Protein AF-A0A397GCN2-F1 (afdb_monomer_lite)

Foldseek 3Di:
DWQWWWKQAPVGIDIAGLVDLVSLVVQQVRCVQGQKMKTALQDPDPDQVCVVVRPNVVSNVVNLDDPPDDQDRRDADDDVPAADDDFDFPPCLLVVLVDPGQDDKHKYQAADDQPAKWKWWFARCNSHDGPVDIDIDIGGHSMIMIGRGGTGHTDDPD

Secondary structure (DSSP, 8-state):
---EEEEEETTEEEEEETTSHHHHHHHHHHHHHHSEEEEET-----SHHHHTT-HHHHHHHHHS-SS----PPP-EE-GGG-TT------TTHHHHTT-SS---B--EEE-S-TTSEEEEEEETTTTSS--S-EEEEEEETT-EEEEBS---------

Organism: NCBI:txid1245748

pLDDT: mean 74.68, std 15.54, range [36.72, 96.94]

Structure (mmCIF, N/CA/C/O backbone):
data_AF-A0A397GCN2-F1
#
_entry.id   AF-A0A397GCN2-F1
#
loop_
_atom_site.group_PDB
_atom_site.id
_atom_site.type_symbol
_atom_site.label_atom_id
_atom_site.label_alt_id
_atom_site.label_comp_id
_atom_site.label_asym_id
_atom_site.label_entity_id
_atom_site.label_seq_id
_atom_site.pdbx_PDB_ins_code
_atom_site.Cartn_x
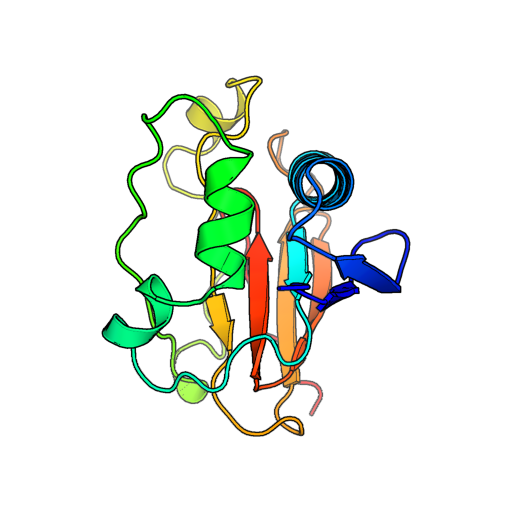_atom_site.Cartn_y
_atom_site.Cartn_z
_atom_site.occupancy
_atom_site.B_iso_or_equiv
_atom_site.auth_seq_id
_atom_site.auth_comp_id
_atom_site.auth_asym_id
_atom_site.auth_atom_id
_atom_site.pdbx_PDB_model_num
ATOM 1 N N . MET A 1 1 ? -2.285 21.847 -8.759 1.00 68.19 1 MET A N 1
ATOM 2 C CA . MET A 1 1 ? -1.969 20.702 -9.641 1.00 68.19 1 MET A CA 1
ATOM 3 C C . MET A 1 1 ? -2.748 19.516 -9.116 1.00 68.19 1 MET A C 1
ATOM 5 O O . MET A 1 1 ? -2.694 19.303 -7.910 1.00 68.19 1 MET A O 1
ATOM 9 N N . SER A 1 2 ? -3.482 18.813 -9.977 1.00 85.25 2 SER A N 1
ATOM 10 C CA . SER A 1 2 ? -4.136 17.561 -9.593 1.00 85.25 2 SER A CA 1
ATOM 11 C C . SER A 1 2 ? -3.085 16.470 -9.389 1.00 85.25 2 SER A C 1
ATOM 13 O O . SER A 1 2 ? -2.016 16.478 -10.012 1.00 85.25 2 SER A O 1
ATOM 15 N N . LEU A 1 3 ? -3.365 15.559 -8.465 1.00 92.25 3 LEU A N 1
ATOM 16 C CA . LEU A 1 3 ? -2.519 14.426 -8.123 1.00 92.25 3 LEU A CA 1
ATOM 17 C C . LEU A 1 3 ? -3.326 13.137 -8.276 1.00 92.25 3 LEU A C 1
ATOM 19 O O . LEU A 1 3 ? -3.547 12.393 -7.322 1.00 92.25 3 LEU A O 1
ATOM 23 N N . GLU A 1 4 ? -3.786 12.916 -9.503 1.00 95.69 4 GLU A N 1
ATOM 24 C CA . GLU A 1 4 ? -4.602 11.765 -9.864 1.00 95.69 4 GLU A CA 1
ATOM 25 C C . GLU A 1 4 ? -3.788 10.473 -9.852 1.00 95.69 4 GLU A C 1
ATOM 27 O O . GLU A 1 4 ? -2.667 10.411 -10.367 1.00 95.69 4 GLU A O 1
ATOM 32 N N . VAL A 1 5 ? -4.370 9.433 -9.268 1.00 95.44 5 VAL A N 1
ATOM 33 C CA . VAL A 1 5 ? -3.801 8.091 -9.218 1.00 95.44 5 VAL A CA 1
ATOM 34 C C . VAL A 1 5 ? -4.916 7.065 -9.119 1.00 95.44 5 VAL A C 1
ATOM 36 O O . VAL A 1 5 ? -5.952 7.295 -8.495 1.00 95.44 5 VAL A O 1
ATOM 39 N N . GLN A 1 6 ? -4.697 5.917 -9.743 1.00 96.94 6 GLN A N 1
ATOM 40 C CA . GLN A 1 6 ? -5.578 4.776 -9.585 1.00 96.94 6 GLN A CA 1
ATOM 41 C C . GLN A 1 6 ? -5.111 3.954 -8.389 1.00 96.94 6 GLN A C 1
ATOM 43 O O . GLN A 1 6 ? -3.936 3.597 -8.304 1.00 96.94 6 GLN A O 1
ATOM 48 N N . THR A 1 7 ? -6.020 3.656 -7.471 1.00 95.62 7 THR A N 1
ATOM 49 C CA . THR A 1 7 ? -5.748 2.820 -6.308 1.00 95.62 7 THR A CA 1
ATOM 50 C C . THR A 1 7 ? -6.537 1.522 -6.372 1.00 95.62 7 THR A C 1
ATOM 52 O O . THR A 1 7 ? -7.611 1.445 -6.975 1.00 95.62 7 THR A O 1
ATOM 55 N N . VAL A 1 8 ? -5.982 0.480 -5.764 1.00 95.19 8 VAL A N 1
ATOM 56 C CA . VAL A 1 8 ? -6.649 -0.798 -5.517 1.00 95.19 8 VAL A CA 1
ATOM 57 C C . VAL A 1 8 ? -6.652 -1.031 -4.012 1.00 95.19 8 VAL A C 1
ATOM 59 O O . VAL A 1 8 ? -5.625 -0.843 -3.358 1.00 95.19 8 VAL A O 1
ATOM 62 N N . LYS A 1 9 ? -7.815 -1.420 -3.497 1.00 92.81 9 LYS A N 1
ATOM 63 C CA . LYS A 1 9 ? -8.098 -1.758 -2.098 1.00 92.81 9 LYS A CA 1
ATOM 64 C C . LYS A 1 9 ? -9.114 -2.910 -2.050 1.00 92.81 9 LYS A C 1
ATOM 66 O O . LYS A 1 9 ? -9.505 -3.408 -3.111 1.00 92.81 9 LYS A O 1
ATOM 71 N N . SER A 1 10 ? -9.556 -3.355 -0.873 1.00 87.50 10 SER A N 1
ATOM 72 C CA . SER A 1 10 ? -10.447 -4.527 -0.745 1.00 87.50 10 SER A CA 1
ATOM 73 C C . SER A 1 10 ? -11.776 -4.356 -1.497 1.00 87.50 10 SER A C 1
ATOM 75 O O . SER A 1 10 ? -12.256 -5.281 -2.151 1.00 87.50 10 SER A O 1
ATOM 77 N N . SER A 1 11 ? -12.328 -3.140 -1.479 1.00 89.19 11 SER A N 1
ATOM 78 C CA . SER A 1 11 ? -13.566 -2.758 -2.178 1.00 89.19 11 SER A CA 1
ATOM 79 C C . SER A 1 11 ? -13.410 -2.617 -3.697 1.00 89.19 11 SER A C 1
ATOM 81 O O . SER A 1 11 ? -14.391 -2.383 -4.404 1.00 89.19 11 SER A O 1
ATOM 83 N N . GLY A 1 12 ? -12.192 -2.783 -4.218 1.00 92.56 12 GLY A N 1
ATOM 84 C CA . GLY A 1 12 ? -11.883 -2.748 -5.638 1.00 92.56 12 GLY A CA 1
ATOM 85 C C . GLY A 1 12 ? -11.019 -1.557 -6.032 1.00 92.56 12 GLY A C 1
ATOM 86 O O . GLY A 1 12 ? -10.185 -1.066 -5.270 1.00 92.56 12 GLY A O 1
ATOM 87 N N . ARG A 1 13 ? -11.177 -1.135 -7.286 1.00 95.56 13 ARG A N 1
ATOM 88 C CA . ARG A 1 13 ? -10.336 -0.125 -7.927 1.00 95.56 13 ARG A CA 1
ATOM 89 C C . ARG A 1 13 ? -11.052 1.218 -7.981 1.00 95.56 13 ARG A C 1
ATOM 91 O O . ARG A 1 13 ? -12.190 1.282 -8.437 1.00 95.56 13 ARG A O 1
ATOM 98 N N . VAL A 1 14 ? -10.363 2.286 -7.588 1.00 95.81 14 VAL A N 1
ATOM 99 C CA . VAL A 1 14 ? -10.903 3.651 -7.577 1.00 95.81 14 VAL A CA 1
ATOM 100 C C . VAL A 1 14 ? -9.864 4.649 -8.089 1.00 95.81 14 VAL A C 1
ATOM 102 O O . VAL A 1 14 ? -8.665 4.465 -7.905 1.00 95.81 14 VAL A O 1
ATOM 105 N N . SER A 1 15 ? -10.314 5.697 -8.776 1.00 96.38 15 SER A N 1
ATOM 106 C CA . SER A 1 15 ? -9.457 6.823 -9.159 1.00 96.38 15 SER A CA 1
ATOM 107 C C . SER A 1 15 ? -9.598 7.930 -8.124 1.00 96.38 15 SER A C 1
ATOM 109 O O . SER A 1 15 ? -10.713 8.351 -7.824 1.00 96.38 15 SER A O 1
ATOM 111 N N . LEU A 1 16 ? -8.475 8.404 -7.594 1.00 95.62 16 LEU A N 1
ATOM 112 C CA . LEU A 1 16 ? -8.420 9.409 -6.537 1.00 95.62 16 LEU A CA 1
ATOM 113 C C . LEU A 1 16 ? -7.536 10.578 -6.960 1.00 95.62 16 LEU A C 1
ATOM 115 O O . LEU A 1 16 ? -6.487 10.369 -7.562 1.00 95.62 16 LEU A O 1
ATOM 119 N N . ASP A 1 17 ? -7.913 11.797 -6.575 1.00 96.12 17 ASP A N 1
ATOM 120 C CA . ASP A 1 17 ? -7.018 12.957 -6.625 1.00 96.12 17 ASP A CA 1
ATOM 121 C C . ASP A 1 17 ? -6.478 13.238 -5.220 1.00 96.12 17 ASP A C 1
ATOM 123 O O . ASP A 1 17 ? -7.180 13.806 -4.378 1.00 96.12 17 ASP A O 1
ATOM 127 N N . LEU A 1 18 ? -5.225 12.853 -4.957 1.00 93.38 18 LEU A N 1
ATOM 128 C CA . LEU A 1 18 ? -4.586 13.030 -3.648 1.00 93.38 18 LEU A CA 1
ATOM 129 C C . LEU A 1 18 ? -4.240 14.491 -3.321 1.00 93.38 18 LEU A C 1
ATOM 131 O O . LEU A 1 18 ? -3.755 14.768 -2.222 1.00 93.38 18 LEU A O 1
ATOM 135 N N . SER A 1 19 ? -4.491 15.443 -4.226 1.00 92.50 19 SER A N 1
ATOM 136 C CA . SER A 1 19 ? -4.460 16.869 -3.886 1.00 92.50 19 SER A CA 1
ATOM 137 C C . SER A 1 19 ? -5.636 17.258 -2.978 1.00 92.50 19 SER A C 1
ATOM 139 O O . SER A 1 19 ? -5.528 18.214 -2.203 1.00 92.50 19 SER A O 1
ATOM 141 N N . LEU A 1 20 ? -6.706 16.453 -2.965 1.00 93.31 20 LEU A N 1
ATOM 142 C CA . LEU A 1 20 ? -7.881 16.627 -2.116 1.00 93.31 20 LEU A CA 1
ATOM 143 C C . LEU A 1 20 ? -7.731 15.883 -0.783 1.00 93.31 20 LEU A C 1
ATOM 145 O O . LEU A 1 20 ? -7.324 14.725 -0.738 1.00 93.31 20 LEU A O 1
ATOM 149 N N . GLU A 1 21 ? -8.115 16.534 0.317 1.00 89.88 21 GLU A N 1
ATOM 150 C CA . GLU A 1 21 ? -8.046 15.938 1.660 1.00 89.88 21 GLU A CA 1
ATOM 151 C C . GLU A 1 21 ? -8.927 14.697 1.801 1.00 89.88 21 GLU A C 1
ATOM 153 O O . GLU A 1 21 ? -8.508 13.727 2.425 1.00 89.88 21 GLU A O 1
ATOM 158 N N . ILE A 1 22 ? -10.110 14.704 1.182 1.00 91.56 22 ILE A N 1
ATOM 159 C CA . ILE A 1 22 ? -11.041 13.572 1.225 1.00 91.56 22 ILE A CA 1
ATOM 160 C C . ILE A 1 22 ? -10.438 12.309 0.601 1.00 91.56 22 ILE A C 1
ATOM 162 O O . ILE A 1 22 ? -10.500 11.245 1.203 1.00 91.56 22 ILE A O 1
ATOM 166 N N . SER A 1 23 ? -9.753 12.438 -0.537 1.00 94.50 23 SER A N 1
ATOM 167 C CA . SER A 1 23 ? -9.054 11.326 -1.187 1.00 94.50 23 SER A CA 1
ATOM 168 C C . SER A 1 23 ? -7.909 10.788 -0.333 1.00 94.50 23 SER A C 1
ATOM 170 O O . SER A 1 23 ? -7.640 9.593 -0.322 1.00 94.50 23 SER A O 1
ATOM 172 N N . ARG A 1 24 ? -7.204 11.671 0.385 1.00 90.31 24 ARG A N 1
ATOM 173 C CA . ARG A 1 24 ? -6.135 11.251 1.297 1.00 90.31 24 ARG A CA 1
ATOM 174 C C . ARG A 1 24 ? -6.688 10.534 2.527 1.00 90.31 24 ARG A C 1
ATOM 176 O O . ARG A 1 24 ? -6.070 9.577 2.972 1.00 90.31 24 ARG A O 1
ATOM 183 N N . LYS A 1 25 ? -7.836 10.967 3.058 1.00 88.56 25 LYS A N 1
ATOM 184 C CA . LYS A 1 25 ? -8.532 10.266 4.148 1.00 88.56 25 LYS A CA 1
ATOM 185 C C . LYS A 1 25 ? -9.028 8.892 3.709 1.00 88.56 25 LYS A C 1
ATOM 187 O O . LYS A 1 25 ? -8.768 7.939 4.422 1.00 88.56 25 LYS A O 1
ATO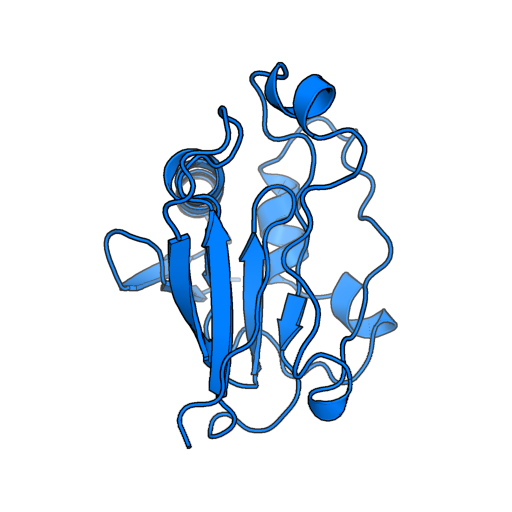M 192 N N . ASP A 1 26 ? -9.588 8.771 2.505 1.00 91.88 26 ASP A N 1
ATOM 193 C CA . ASP A 1 26 ? -10.001 7.480 1.930 1.00 91.88 26 ASP A CA 1
ATOM 194 C C . ASP A 1 26 ? -8.840 6.469 1.856 1.00 91.88 26 ASP A C 1
ATOM 196 O O . ASP A 1 26 ? -9.015 5.282 2.123 1.00 91.88 26 ASP A O 1
ATOM 200 N N . VAL A 1 27 ? -7.624 6.941 1.554 1.00 91.06 27 VAL A N 1
ATOM 201 C CA . VAL A 1 27 ? -6.410 6.112 1.605 1.00 91.06 27 VAL A CA 1
ATOM 202 C C . VAL A 1 27 ? -6.080 5.666 3.032 1.00 91.06 27 VAL A C 1
ATOM 204 O O . VAL A 1 27 ? -5.731 4.506 3.234 1.00 91.06 27 VAL A O 1
ATOM 207 N N . LEU A 1 28 ? -6.137 6.573 4.010 1.00 86.19 28 LEU A N 1
ATOM 208 C CA . LEU A 1 28 ? -5.835 6.249 5.409 1.00 86.19 28 LEU A CA 1
ATOM 209 C C . LEU A 1 28 ? -6.880 5.293 6.001 1.00 86.19 28 LEU A C 1
ATOM 211 O O . LEU A 1 28 ? -6.511 4.341 6.676 1.00 86.19 28 LEU A O 1
ATOM 215 N N . GLU A 1 29 ? -8.155 5.490 5.675 1.00 87.12 29 GLU A N 1
ATOM 216 C CA . GLU A 1 29 ? -9.249 4.597 6.063 1.00 87.12 29 GLU A CA 1
ATOM 217 C C . GLU A 1 29 ? -9.068 3.202 5.456 1.00 87.12 29 GLU A C 1
ATOM 219 O O . GLU A 1 29 ? -9.186 2.213 6.172 1.00 87.12 29 GLU A O 1
ATOM 224 N N . ALA A 1 30 ? -8.696 3.103 4.172 1.00 90.06 30 ALA A N 1
ATOM 225 C CA . ALA A 1 30 ? -8.383 1.816 3.545 1.00 90.06 30 ALA A CA 1
ATOM 226 C C . ALA A 1 30 ? -7.180 1.123 4.207 1.00 90.06 30 ALA A C 1
ATOM 228 O O . ALA A 1 30 ? -7.173 -0.091 4.383 1.00 90.06 30 ALA A O 1
ATOM 229 N N . LEU A 1 31 ? -6.163 1.883 4.616 1.00 84.88 31 LEU A N 1
ATOM 230 C CA . LEU A 1 31 ? -5.031 1.344 5.367 1.00 84.88 31 LEU A CA 1
ATOM 231 C C . LEU A 1 31 ? -5.471 0.788 6.731 1.00 84.88 31 LEU A C 1
ATOM 233 O O . LEU A 1 31 ? -5.021 -0.288 7.124 1.00 84.88 31 LEU A O 1
ATOM 237 N N . GLU A 1 32 ? -6.361 1.482 7.436 1.00 81.44 32 GLU A N 1
ATOM 238 C CA . GLU A 1 32 ? -6.906 1.024 8.718 1.00 81.44 32 GLU A CA 1
ATOM 239 C C . GLU A 1 32 ? -7.848 -0.182 8.575 1.00 81.44 32 GLU A C 1
ATOM 241 O O . GLU A 1 32 ? -7.801 -1.082 9.414 1.00 81.44 32 GLU A O 1
ATOM 246 N N . SER A 1 33 ? -8.675 -0.228 7.524 1.00 84.31 33 SER A N 1
ATOM 247 C CA . SER A 1 33 ? -9.681 -1.280 7.327 1.00 84.31 33 SER A CA 1
ATOM 248 C C . SER A 1 33 ? -9.142 -2.522 6.626 1.00 84.31 33 SER A C 1
ATOM 250 O O . SER A 1 33 ? -9.437 -3.640 7.041 1.00 84.31 33 SER A O 1
ATOM 252 N N . ASP A 1 34 ? -8.379 -2.332 5.551 1.00 86.38 34 ASP A N 1
ATOM 253 C CA . ASP A 1 34 ? -7.943 -3.405 4.652 1.00 86.38 34 ASP A CA 1
ATOM 254 C C . ASP A 1 34 ? -6.522 -3.862 4.975 1.00 86.38 34 ASP A C 1
ATOM 256 O O . ASP A 1 34 ? -6.105 -4.950 4.579 1.00 86.38 34 ASP A O 1
ATOM 260 N N . GLY A 1 35 ? -5.763 -3.013 5.667 1.00 83.06 35 GLY A N 1
ATOM 261 C CA . GLY A 1 35 ? -4.356 -3.235 5.960 1.00 83.06 35 GLY A CA 1
ATOM 262 C C . GLY A 1 35 ? -3.410 -2.861 4.827 1.00 83.06 35 GLY A C 1
ATOM 263 O O . GLY A 1 35 ? -2.195 -2.956 4.993 1.00 83.06 35 GLY A O 1
ATOM 264 N N . TRP A 1 36 ? -3.920 -2.447 3.667 1.00 87.44 36 TRP A N 1
ATOM 265 C CA . TRP A 1 36 ? -3.094 -2.132 2.509 1.00 87.44 36 TRP A CA 1
ATOM 266 C C . TRP A 1 36 ? -3.807 -1.260 1.478 1.00 87.44 36 TRP A C 1
ATOM 268 O O . TRP A 1 36 ? -5.029 -1.166 1.427 1.00 87.44 36 TRP A O 1
ATOM 278 N N . VAL A 1 37 ? -3.009 -0.670 0.593 1.00 92.31 37 VAL A N 1
ATOM 279 C CA . VAL A 1 37 ? -3.462 -0.059 -0.656 1.00 92.31 37 VAL A CA 1
ATOM 280 C C . VAL A 1 37 ? -2.366 -0.197 -1.720 1.00 92.31 37 VAL A C 1
ATOM 282 O O . VAL A 1 37 ? -1.170 -0.104 -1.425 1.00 92.31 37 VAL A O 1
ATOM 285 N 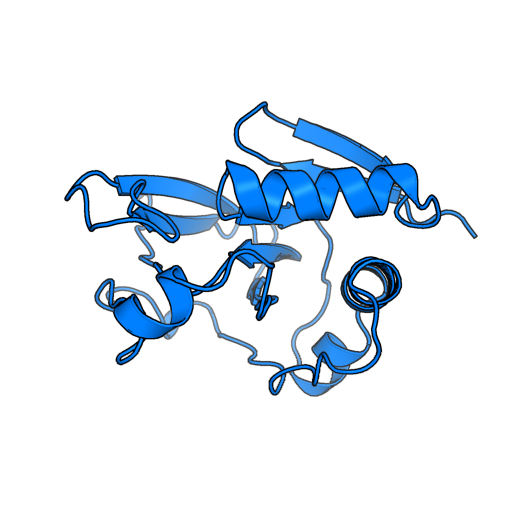N . VAL A 1 38 ? -2.756 -0.421 -2.974 1.00 93.25 38 VAL A N 1
ATOM 286 C CA . VAL A 1 38 ? -1.845 -0.372 -4.131 1.00 93.25 38 VAL A CA 1
ATOM 287 C C . VAL A 1 38 ? -2.132 0.897 -4.917 1.00 93.25 38 VAL A C 1
ATOM 289 O O . VAL A 1 38 ? -3.258 1.109 -5.349 1.00 93.25 38 VAL A O 1
ATOM 292 N N . PHE A 1 39 ? -1.112 1.711 -5.163 1.00 94.38 39 PHE A N 1
ATOM 293 C CA . PHE A 1 39 ? -1.165 2.824 -6.103 1.00 94.38 39 PHE A CA 1
ATOM 294 C C . PHE A 1 39 ? -0.593 2.370 -7.441 1.00 94.38 39 PHE A C 1
ATOM 296 O O . PHE A 1 39 ? 0.597 2.064 -7.546 1.00 94.38 39 PHE A O 1
ATOM 303 N N . GLN A 1 40 ? -1.433 2.327 -8.468 1.00 94.56 40 GLN A N 1
ATOM 304 C CA . GLN A 1 40 ? -1.041 1.801 -9.767 1.00 94.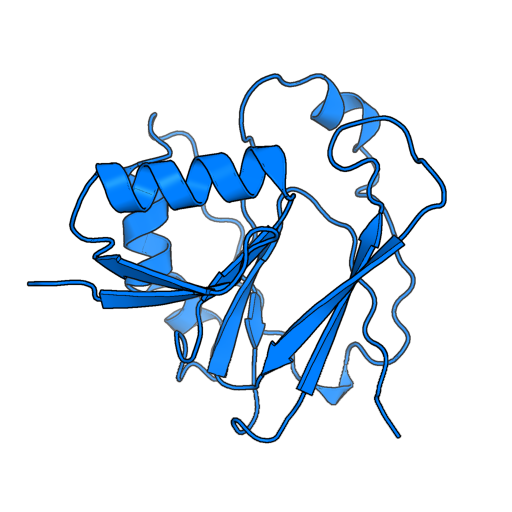56 40 GLN A CA 1
ATOM 305 C C . GLN A 1 40 ? -0.189 2.806 -10.541 1.00 94.56 40 GLN A C 1
ATOM 307 O O . GLN A 1 40 ? -0.512 3.997 -10.576 1.00 94.56 40 GLN A O 1
ATOM 312 N N . ARG A 1 41 ? 0.889 2.324 -11.175 1.00 91.56 41 ARG A N 1
ATOM 313 C CA . ARG A 1 41 ? 1.840 3.138 -11.964 1.00 91.56 41 ARG A CA 1
ATOM 314 C C . ARG A 1 41 ? 2.347 4.369 -11.203 1.00 91.56 41 ARG A C 1
ATOM 316 O O . ARG A 1 41 ? 2.607 5.431 -11.771 1.00 91.56 41 ARG A O 1
ATOM 323 N N . ALA A 1 42 ? 2.438 4.242 -9.885 1.00 89.12 42 ALA A N 1
ATOM 324 C CA . ALA A 1 42 ? 2.763 5.328 -8.978 1.00 89.12 42 ALA A CA 1
ATOM 325 C C . ALA A 1 42 ? 4.270 5.528 -8.788 1.00 89.12 42 ALA A C 1
ATOM 327 O O . ALA A 1 42 ? 4.688 6.409 -8.031 1.00 89.12 42 ALA A O 1
ATOM 328 N N . THR A 1 43 ? 5.096 4.726 -9.459 1.00 82.56 43 THR A N 1
ATOM 329 C CA . THR A 1 43 ? 6.542 4.852 -9.405 1.00 82.56 43 THR A CA 1
ATOM 330 C C . THR A 1 43 ? 7.219 4.504 -10.731 1.00 82.56 43 THR A C 1
ATOM 332 O O . THR A 1 43 ? 6.964 3.476 -11.336 1.00 82.56 43 THR A O 1
ATOM 335 N N . ASP A 1 44 ? 8.143 5.358 -11.164 1.00 72.25 44 ASP A N 1
ATOM 336 C CA . ASP A 1 44 ? 9.157 5.074 -12.190 1.00 72.25 44 ASP A CA 1
ATOM 337 C C . ASP A 1 44 ? 10.535 4.812 -11.546 1.00 72.25 44 ASP A C 1
ATOM 339 O O . ASP A 1 44 ? 11.584 4.871 -12.193 1.00 72.25 44 ASP A O 1
ATOM 343 N N . ILE A 1 45 ? 10.549 4.624 -10.223 1.00 64.88 45 ILE A N 1
ATOM 344 C CA . ILE A 1 45 ? 11.712 4.876 -9.388 1.00 64.88 45 ILE A CA 1
ATOM 345 C C . ILE A 1 45 ? 12.509 3.589 -9.204 1.00 64.88 45 ILE A C 1
ATOM 347 O O . ILE A 1 45 ? 12.103 2.670 -8.502 1.00 64.88 45 ILE A O 1
ATOM 351 N N . ASN A 1 46 ? 13.715 3.582 -9.762 1.00 65.38 46 ASN A N 1
ATOM 352 C CA . ASN A 1 46 ? 14.719 2.530 -9.600 1.00 65.38 46 ASN A CA 1
ATOM 353 C C . ASN A 1 46 ? 15.755 2.836 -8.495 1.00 65.38 46 ASN A C 1
ATOM 355 O O . ASN A 1 46 ? 16.817 2.220 -8.458 1.00 65.38 46 ASN A O 1
ATOM 359 N N . SER A 1 47 ? 15.489 3.815 -7.618 1.00 66.56 47 SER A N 1
ATOM 360 C CA . SER A 1 47 ? 16.431 4.274 -6.586 1.00 66.56 47 SER A CA 1
ATOM 361 C C . SER A 1 47 ? 15.745 4.615 -5.261 1.00 66.56 47 SER A C 1
ATOM 363 O O . SER A 1 47 ? 14.772 5.370 -5.222 1.00 66.56 47 SER A O 1
ATOM 365 N N . SER A 1 48 ? 16.313 4.134 -4.150 1.00 63.56 48 SER A N 1
ATOM 366 C CA . SER A 1 48 ? 15.853 4.449 -2.790 1.00 63.56 48 SER A CA 1
ATOM 367 C C . SER A 1 48 ? 15.823 5.955 -2.498 1.00 63.56 48 SER A C 1
ATOM 369 O O . SER A 1 48 ? 14.923 6.419 -1.806 1.00 63.56 48 SER A O 1
ATOM 371 N N . GLU A 1 49 ? 16.765 6.750 -3.015 1.00 67.38 49 GLU A N 1
ATOM 372 C CA . GLU A 1 49 ? 16.785 8.202 -2.759 1.00 67.38 49 GLU A CA 1
ATOM 373 C C . GLU A 1 49 ? 15.595 8.916 -3.395 1.00 67.38 49 GLU A C 1
ATOM 375 O O . GLU A 1 49 ? 14.951 9.750 -2.759 1.00 67.38 49 GLU A O 1
ATOM 380 N N . ARG A 1 50 ? 15.246 8.534 -4.626 1.00 71.38 50 ARG A N 1
ATOM 381 C CA . ARG A 1 50 ? 14.100 9.100 -5.344 1.00 71.38 50 ARG A CA 1
ATOM 382 C C . ARG A 1 50 ? 12.767 8.674 -4.726 1.00 71.38 50 ARG A C 1
ATOM 384 O O . ARG A 1 50 ? 11.815 9.443 -4.794 1.00 71.38 50 ARG A O 1
ATOM 391 N N . ALA A 1 51 ? 12.700 7.512 -4.070 1.00 71.75 51 ALA A N 1
ATOM 392 C CA . ALA A 1 51 ? 11.475 7.009 -3.440 1.00 71.75 51 ALA A CA 1
ATOM 393 C C . ALA A 1 51 ? 10.944 7.946 -2.335 1.00 71.75 51 ALA A C 1
ATOM 395 O O . ALA A 1 51 ? 9.736 8.092 -2.173 1.00 71.75 51 ALA A O 1
ATOM 396 N N . ARG A 1 52 ? 11.833 8.659 -1.624 1.00 69.88 52 ARG A N 1
ATOM 397 C CA . ARG A 1 52 ? 11.446 9.714 -0.661 1.00 69.88 52 ARG A CA 1
ATOM 398 C C . ARG A 1 52 ? 10.758 10.912 -1.309 1.00 69.88 52 ARG A C 1
ATOM 400 O O . ARG A 1 52 ? 9.986 11.593 -0.648 1.00 69.88 52 ARG A O 1
ATOM 407 N N . LEU A 1 53 ? 11.065 11.181 -2.573 1.00 77.00 53 LEU A N 1
ATOM 408 C CA . LEU A 1 53 ? 10.538 12.315 -3.330 1.00 77.00 53 LEU A CA 1
ATOM 409 C C . LEU A 1 53 ? 9.262 11.952 -4.102 1.00 77.00 53 LEU A C 1
ATOM 411 O O . LEU A 1 53 ? 8.777 12.754 -4.898 1.00 77.00 53 LEU A O 1
ATOM 415 N N . ASN A 1 54 ? 8.712 10.751 -3.894 1.00 84.62 54 ASN A N 1
ATOM 416 C CA . ASN A 1 54 ? 7.475 10.351 -4.542 1.00 84.62 54 ASN A CA 1
ATOM 417 C C . ASN A 1 54 ? 6.326 11.263 -4.084 1.00 84.62 54 ASN A C 1
ATOM 419 O O . ASN A 1 54 ? 5.961 11.307 -2.907 1.00 84.62 54 ASN A O 1
ATOM 423 N N . LYS A 1 55 ? 5.736 11.979 -5.044 1.00 87.00 55 LYS A N 1
ATOM 424 C CA . LYS A 1 55 ? 4.638 12.927 -4.828 1.00 87.00 55 LYS A CA 1
ATOM 425 C C . LYS A 1 55 ? 3.430 12.306 -4.114 1.00 87.00 55 LYS A C 1
ATOM 427 O O . LYS A 1 55 ? 2.795 12.990 -3.317 1.00 87.00 55 LYS A O 1
ATOM 432 N N . TYR A 1 56 ? 3.132 11.025 -4.349 1.00 89.06 56 TYR A N 1
ATOM 433 C CA . TYR A 1 56 ? 2.016 10.336 -3.694 1.00 89.06 56 TYR A CA 1
ATOM 434 C C . TYR A 1 56 ? 2.325 10.039 -2.224 1.00 89.06 56 TYR A C 1
ATOM 436 O O . TYR A 1 56 ? 1.469 10.246 -1.371 1.00 89.06 56 TYR A O 1
ATOM 444 N N . VAL A 1 57 ? 3.568 9.656 -1.908 1.00 82.62 57 VAL A N 1
ATOM 445 C CA . VAL A 1 57 ? 4.028 9.489 -0.518 1.00 82.62 57 VAL A CA 1
ATOM 446 C C . VAL A 1 57 ? 3.930 10.815 0.232 1.00 82.62 57 VAL A C 1
ATOM 448 O O . VAL A 1 57 ? 3.352 10.868 1.315 1.00 82.62 57 VAL A O 1
ATOM 451 N N . ALA A 1 58 ? 4.437 11.897 -0.367 1.00 82.25 58 ALA A N 1
ATOM 452 C CA . ALA A 1 58 ? 4.357 13.229 0.223 1.00 82.25 58 ALA A CA 1
ATOM 453 C C . ALA A 1 58 ? 2.903 13.657 0.482 1.00 82.25 58 ALA A C 1
ATOM 455 O O . ALA A 1 58 ? 2.615 14.216 1.536 1.00 82.25 58 ALA A O 1
ATOM 456 N N . ALA A 1 59 ? 1.984 13.365 -0.443 1.00 86.44 59 ALA A N 1
ATOM 457 C CA . ALA A 1 59 ? 0.573 13.688 -0.276 1.00 86.44 59 ALA A CA 1
ATOM 458 C C . ALA A 1 59 ? -0.067 12.920 0.888 1.00 86.44 59 ALA A C 1
ATOM 460 O O . ALA A 1 59 ? -0.684 13.545 1.742 1.00 86.44 59 ALA A O 1
ATOM 461 N N . ILE A 1 60 ? 0.114 11.600 0.984 1.00 83.12 60 ILE A N 1
ATOM 462 C CA . ILE A 1 60 ? -0.465 10.796 2.079 1.00 83.12 60 ILE A CA 1
ATOM 463 C C . ILE A 1 60 ? 0.050 11.286 3.441 1.00 83.12 60 ILE A C 1
ATOM 465 O O . ILE A 1 60 ? -0.737 11.479 4.370 1.00 83.12 60 ILE A O 1
ATOM 469 N N . LEU A 1 61 ? 1.350 11.590 3.537 1.00 76.38 61 LEU A N 1
ATOM 470 C CA . LEU A 1 61 ? 1.967 12.119 4.758 1.00 76.38 61 LEU A CA 1
ATOM 471 C C . LEU A 1 61 ? 1.395 13.480 5.194 1.00 76.38 61 LEU A C 1
ATOM 473 O O . LEU A 1 61 ? 1.376 13.764 6.388 1.00 76.38 61 LEU A O 1
ATOM 477 N N . GLN A 1 62 ? 0.895 14.314 4.273 1.00 75.00 62 GLN A N 1
ATOM 478 C CA . GLN A 1 62 ? 0.252 15.586 4.641 1.00 75.00 62 GLN A CA 1
ATOM 479 C C . GLN A 1 62 ? -1.037 15.388 5.447 1.00 75.00 62 GLN A C 1
ATOM 481 O O . GLN A 1 62 ? -1.359 16.231 6.284 1.00 75.00 62 GLN A O 1
ATOM 486 N N . SER A 1 63 ? -1.777 14.305 5.191 1.00 72.81 63 SER A N 1
ATOM 487 C CA . SER A 1 63 ? -3.029 14.000 5.896 1.00 72.81 63 SER A CA 1
ATOM 488 C C . SER A 1 63 ? -2.834 13.150 7.146 1.00 72.81 63 SER A C 1
ATOM 490 O O . SER A 1 63 ? -3.687 13.194 8.023 1.00 72.81 63 SER A O 1
ATOM 492 N N . ALA A 1 64 ? -1.706 12.454 7.281 1.00 67.19 64 ALA A N 1
ATOM 493 C CA . ALA A 1 64 ? -1.357 11.671 8.468 1.00 67.19 64 ALA A CA 1
ATOM 494 C C . ALA A 1 64 ? -0.878 12.535 9.675 1.00 67.19 64 ALA A C 1
ATOM 496 O O . ALA A 1 64 ? -0.039 12.088 10.448 1.00 67.19 64 ALA A O 1
ATOM 497 N N . ARG A 1 65 ? -1.344 13.792 9.825 1.00 54.62 65 ARG A N 1
ATOM 498 C CA . ARG A 1 65 ? -0.869 14.797 10.821 1.00 54.62 65 ARG A CA 1
ATOM 499 C C . ARG A 1 65 ? -0.752 14.217 12.242 1.00 54.62 65 ARG A C 1
ATOM 501 O O . ARG A 1 65 ? -1.683 13.593 12.718 1.00 54.62 65 ARG A O 1
ATOM 508 N N . ASP A 1 66 ? 0.355 14.404 12.967 1.00 51.94 66 ASP A N 1
ATOM 509 C CA . ASP A 1 66 ? 0.732 15.668 13.630 1.00 51.94 66 ASP A CA 1
ATOM 510 C C . ASP A 1 66 ? 2.270 15.863 13.699 1.00 51.94 66 ASP A C 1
ATOM 512 O O . ASP A 1 66 ? 2.873 15.965 14.765 1.00 51.94 66 ASP A O 1
ATOM 516 N N . GLY A 1 67 ? 2.962 15.819 12.552 1.00 45.03 67 GLY A N 1
ATOM 517 C CA . GLY A 1 67 ? 4.405 16.124 12.467 1.00 45.03 67 GLY A CA 1
ATOM 518 C C . GLY A 1 67 ? 5.358 15.111 13.126 1.00 45.03 67 GLY A C 1
ATOM 519 O O . GLY A 1 67 ? 6.564 15.337 13.132 1.00 45.03 67 GLY A O 1
ATOM 520 N N . LYS A 1 68 ? 4.841 13.996 13.655 1.00 49.34 68 LYS A N 1
ATOM 521 C CA . LYS A 1 68 ? 5.622 12.940 14.332 1.00 49.34 68 LYS A CA 1
ATOM 522 C C . LYS A 1 68 ? 5.930 11.727 13.454 1.00 49.34 68 LYS A C 1
ATOM 524 O O . LYS A 1 68 ? 6.634 10.821 13.890 1.00 49.34 68 LYS A O 1
ATOM 529 N N . PHE A 1 69 ? 5.418 11.699 12.224 1.00 51.06 69 PHE A N 1
ATOM 530 C CA . PHE A 1 69 ? 5.778 10.669 11.260 1.00 51.06 69 PHE A CA 1
ATOM 531 C C . PHE A 1 69 ? 7.178 10.941 10.723 1.00 51.06 69 PHE A C 1
ATOM 533 O O . PHE A 1 69 ? 7.372 11.754 9.820 1.00 51.06 69 PHE A O 1
ATOM 540 N N . GLU A 1 70 ? 8.161 10.232 11.265 1.00 47.81 70 GLU A N 1
ATOM 541 C CA . GLU A 1 70 ? 9.458 10.138 10.618 1.00 47.81 70 GLU A CA 1
ATOM 542 C C . GLU A 1 70 ? 9.356 9.137 9.461 1.00 47.81 70 GLU A C 1
ATOM 544 O O . GLU A 1 70 ? 9.055 7.959 9.689 1.00 47.81 70 GLU A O 1
ATOM 549 N N . PRO A 1 71 ? 9.594 9.555 8.204 1.00 50.94 71 PRO A N 1
ATOM 550 C CA . PRO A 1 71 ? 9.634 8.622 7.093 1.00 50.94 71 PRO A CA 1
ATOM 551 C C . PRO A 1 71 ? 10.753 7.613 7.351 1.00 50.94 71 PRO A C 1
ATOM 553 O O . PRO A 1 71 ? 11.945 7.946 7.305 1.00 50.94 71 PRO A O 1
ATOM 556 N N . SER A 1 72 ? 10.373 6.360 7.617 1.00 51.72 72 SER A N 1
ATOM 557 C CA . SER A 1 72 ? 11.354 5.287 7.715 1.00 51.72 72 SER A CA 1
ATOM 558 C C . SER A 1 72 ? 12.129 5.212 6.397 1.00 51.72 72 SER A C 1
ATOM 560 O O . SER A 1 72 ? 11.610 5.504 5.316 1.00 51.72 72 SER A O 1
ATOM 562 N N . ARG A 1 73 ? 13.433 4.937 6.506 1.00 52.81 73 ARG A N 1
ATOM 563 C CA . ARG A 1 73 ? 14.376 4.996 5.384 1.00 52.81 73 ARG A CA 1
ATOM 564 C C . ARG A 1 73 ? 13.780 4.280 4.160 1.00 52.81 73 ARG A C 1
ATOM 566 O O . ARG A 1 73 ? 13.412 3.115 4.299 1.00 52.81 73 ARG A O 1
ATOM 573 N N . PRO A 1 74 ? 13.697 4.940 2.991 1.00 52.00 74 PRO A N 1
ATOM 574 C CA . PRO A 1 74 ? 13.158 4.345 1.783 1.00 52.00 74 PRO A CA 1
ATOM 575 C C . PRO A 1 74 ? 13.952 3.081 1.495 1.00 52.00 74 PRO A C 1
ATOM 577 O O . PRO A 1 74 ? 15.185 3.104 1.437 1.00 52.00 74 PRO A O 1
ATOM 580 N N . ARG A 1 75 ? 13.244 1.967 1.355 1.00 54.25 75 ARG A N 1
ATOM 581 C CA . ARG A 1 75 ? 13.850 0.703 0.965 1.00 54.25 75 ARG A CA 1
ATOM 582 C C . ARG A 1 75 ? 13.420 0.405 -0.458 1.00 54.25 75 ARG A C 1
ATOM 584 O O . ARG A 1 75 ? 12.242 0.181 -0.718 1.00 54.25 75 ARG A O 1
ATOM 591 N N . HIS A 1 76 ? 14.379 0.433 -1.372 1.00 57.09 76 HIS A N 1
ATOM 592 C CA . HIS A 1 76 ? 14.220 -0.189 -2.675 1.00 57.09 76 HIS A CA 1
ATOM 593 C C . HIS A 1 76 ? 14.447 -1.693 -2.524 1.00 57.09 76 HIS A C 1
ATOM 595 O O . HIS A 1 76 ? 15.459 -2.115 -1.958 1.00 57.09 76 HIS A O 1
ATOM 601 N N . TRP A 1 77 ? 13.519 -2.487 -3.042 1.00 58.19 77 TRP A N 1
ATOM 602 C CA . TRP A 1 77 ? 13.592 -3.940 -2.988 1.00 58.19 77 TRP A CA 1
ATOM 603 C C . TRP A 1 77 ? 13.645 -4.495 -4.414 1.00 58.19 77 TRP A C 1
ATOM 605 O O . TRP A 1 77 ? 12.637 -4.446 -5.119 1.00 58.19 77 TRP A O 1
ATOM 615 N N . PRO A 1 78 ? 14.806 -4.987 -4.879 1.00 55.47 78 PRO A N 1
ATOM 616 C CA . PRO A 1 78 ? 14.912 -5.546 -6.219 1.00 55.47 78 PRO A CA 1
ATOM 617 C C . PRO A 1 78 ? 14.195 -6.904 -6.299 1.00 55.47 78 PRO A C 1
ATOM 619 O O . PRO A 1 78 ? 14.317 -7.734 -5.399 1.00 55.47 78 PRO A O 1
ATOM 622 N N . TYR A 1 79 ? 13.481 -7.128 -7.408 1.00 53.91 79 TYR A N 1
ATOM 623 C CA . TYR A 1 79 ? 12.643 -8.308 -7.674 1.00 53.91 79 TYR A CA 1
ATOM 624 C C . TYR A 1 79 ? 13.246 -9.667 -7.260 1.00 53.91 79 TYR A C 1
ATOM 626 O O . TYR A 1 79 ? 12.567 -10.410 -6.553 1.00 53.91 79 TYR A O 1
ATOM 634 N N . PRO A 1 80 ? 14.504 -10.025 -7.587 1.00 55.72 80 PRO A N 1
ATOM 635 C CA . PRO A 1 80 ? 14.981 -11.365 -7.249 1.00 55.72 80 PRO A CA 1
ATOM 636 C C . PRO A 1 80 ? 15.276 -11.572 -5.752 1.00 55.72 80 PRO A C 1
ATOM 638 O O . PRO A 1 80 ? 15.466 -12.709 -5.334 1.00 55.72 80 PRO A O 1
ATOM 641 N N . SER A 1 81 ? 15.320 -10.525 -4.919 1.00 55.09 81 SER A N 1
ATOM 642 C CA . SER A 1 81 ? 15.768 -10.640 -3.520 1.00 55.09 81 SER A CA 1
ATOM 643 C C . SER A 1 81 ? 14.697 -11.100 -2.524 1.00 55.09 81 SER A C 1
ATOM 645 O O . SER A 1 81 ? 15.026 -11.310 -1.360 1.00 55.09 81 SER A O 1
ATOM 647 N N . LEU A 1 82 ? 13.433 -11.235 -2.941 1.00 54.56 82 LEU A N 1
ATOM 648 C CA . LEU A 1 82 ? 12.305 -11.514 -2.035 1.00 54.56 82 LEU A CA 1
ATOM 649 C C . LEU A 1 82 ? 11.486 -12.760 -2.398 1.00 54.56 82 LEU A C 1
ATOM 651 O O . LEU A 1 82 ? 10.528 -13.100 -1.701 1.00 54.56 82 LEU A O 1
ATOM 655 N N . ILE A 1 83 ? 11.887 -13.482 -3.444 1.00 53.50 83 ILE A N 1
ATOM 656 C CA . ILE A 1 83 ? 11.318 -14.787 -3.774 1.00 53.50 83 ILE A CA 1
ATOM 657 C C . ILE A 1 83 ? 11.688 -15.736 -2.617 1.00 53.50 83 ILE A C 1
ATOM 659 O O . ILE A 1 83 ? 12.864 -16.027 -2.413 1.00 53.50 83 ILE A O 1
ATOM 663 N N . ASN A 1 84 ? 10.689 -16.193 -1.849 1.00 52.81 84 ASN A N 1
ATOM 664 C CA . ASN A 1 84 ? 10.786 -17.102 -0.685 1.00 52.81 84 ASN A CA 1
ATOM 665 C C . ASN A 1 84 ? 11.065 -16.496 0.711 1.00 52.81 84 ASN A C 1
ATOM 667 O O . ASN A 1 84 ? 11.399 -17.248 1.628 1.00 52.81 84 ASN A O 1
ATOM 671 N N . ALA A 1 85 ? 10.908 -15.187 0.933 1.00 53.34 85 ALA A N 1
ATOM 672 C CA . ALA A 1 85 ? 10.985 -14.650 2.299 1.00 53.34 85 ALA A CA 1
ATOM 673 C C . ALA A 1 85 ? 9.801 -15.147 3.173 1.00 53.34 85 ALA A C 1
ATOM 675 O O . ALA A 1 85 ? 8.665 -15.161 2.690 1.00 53.34 85 ALA A O 1
ATOM 676 N N . PRO A 1 86 ? 10.031 -15.557 4.438 1.00 52.91 86 PRO A N 1
ATOM 677 C CA . PRO A 1 86 ? 8.957 -15.977 5.336 1.00 52.91 86 PRO A CA 1
ATOM 678 C C . PRO A 1 86 ? 8.070 -14.796 5.751 1.00 52.91 86 PRO A C 1
ATOM 680 O O . PRO A 1 86 ? 8.563 -13.685 5.960 1.00 52.91 86 PRO A O 1
ATOM 683 N N . ILE A 1 87 ? 6.771 -15.061 5.936 1.00 56.28 87 ILE A N 1
ATOM 684 C CA . ILE A 1 87 ? 5.834 -14.105 6.539 1.00 56.28 87 ILE A CA 1
ATOM 685 C C . ILE A 1 87 ? 6.225 -13.955 8.006 1.00 56.28 87 ILE A C 1
ATOM 687 O O . ILE A 1 87 ? 6.117 -14.901 8.782 1.00 56.28 87 ILE A O 1
ATOM 691 N N . LEU A 1 88 ? 6.693 -12.773 8.391 1.00 58.69 88 LEU A N 1
ATOM 692 C CA . LEU A 1 88 ? 7.027 -12.472 9.776 1.00 58.69 88 LEU A CA 1
ATOM 693 C C . LEU A 1 88 ? 6.310 -11.196 10.191 1.00 58.69 88 LEU A C 1
ATOM 695 O O . LEU A 1 88 ? 6.525 -10.144 9.589 1.00 58.69 88 LEU A O 1
ATOM 699 N N . ARG A 1 89 ? 5.502 -11.282 11.254 1.00 63.66 89 ARG A N 1
ATOM 700 C CA . ARG A 1 89 ? 5.055 -10.090 11.983 1.00 63.66 89 ARG A CA 1
ATOM 701 C C . ARG A 1 89 ? 6.295 -9.345 12.495 1.00 63.66 89 ARG A C 1
ATOM 703 O O . ARG A 1 89 ? 7.291 -9.986 12.847 1.00 63.66 89 ARG A O 1
ATOM 710 N N . ILE A 1 90 ? 6.250 -8.012 12.603 1.00 65.06 90 ILE A N 1
ATOM 711 C CA . ILE A 1 90 ? 7.327 -7.291 13.308 1.00 65.06 90 ILE A CA 1
ATOM 712 C C . ILE A 1 90 ? 7.528 -7.881 14.710 1.00 65.06 90 ILE A C 1
ATOM 714 O O . ILE A 1 90 ? 6.540 -8.221 15.367 1.00 65.06 90 ILE A O 1
ATOM 718 N N . PRO A 1 91 ? 8.773 -7.964 15.215 1.00 65.50 91 PRO A N 1
ATOM 719 C CA . PRO A 1 91 ? 9.056 -8.564 16.521 1.00 65.50 91 PRO A CA 1
ATOM 720 C C . PRO A 1 91 ? 8.209 -8.016 17.685 1.00 65.50 91 PRO A C 1
ATOM 722 O O . PRO A 1 91 ? 7.958 -8.725 18.655 1.00 65.50 91 PRO A O 1
ATOM 725 N N . ASN A 1 92 ? 7.734 -6.771 17.593 1.00 69.81 92 ASN A N 1
ATOM 726 C CA . ASN A 1 92 ? 6.950 -6.069 18.610 1.00 69.81 92 ASN A CA 1
ATOM 727 C C . ASN A 1 92 ? 5.461 -5.868 18.249 1.00 69.81 92 ASN A C 1
ATOM 729 O O . ASN A 1 92 ? 4.800 -5.036 18.874 1.00 69.81 92 ASN A O 1
ATOM 733 N N . TRP A 1 93 ? 4.910 -6.623 17.290 1.00 71.12 93 TRP A N 1
ATOM 734 C CA . TRP A 1 93 ? 3.558 -6.390 16.754 1.00 71.12 93 TRP A CA 1
ATOM 735 C C . TRP A 1 93 ? 2.466 -6.338 17.831 1.00 71.12 93 TRP A C 1
ATOM 737 O O . TRP A 1 93 ? 1.575 -5.512 17.732 1.00 71.12 93 TRP A O 1
ATOM 747 N N . LYS A 1 94 ? 2.559 -7.150 18.897 1.00 74.19 94 LYS A N 1
ATOM 748 C CA . LYS A 1 94 ? 1.572 -7.187 20.001 1.00 74.19 94 LYS A CA 1
ATOM 749 C C . LYS A 1 94 ? 1.506 -5.903 20.829 1.00 74.19 94 LYS A C 1
ATOM 751 O O . LYS A 1 94 ? 0.542 -5.676 21.558 1.00 74.19 94 LYS A O 1
ATOM 756 N N . SER A 1 95 ? 2.588 -5.130 20.845 1.00 73.69 95 SER A N 1
ATOM 757 C CA . SER A 1 95 ? 2.607 -3.824 21.510 1.00 73.69 95 SER A CA 1
ATOM 758 C C . SER A 1 95 ? 1.963 -2.791 20.602 1.00 73.69 95 SER A C 1
ATOM 760 O O . SER A 1 95 ? 1.115 -2.022 21.022 1.00 73.69 95 SER A O 1
ATOM 762 N N . VAL A 1 96 ? 2.362 -2.841 19.341 1.00 66.94 96 VAL A N 1
ATOM 763 C CA . VAL A 1 96 ? 1.961 -1.941 18.272 1.00 66.94 96 VAL A CA 1
ATOM 764 C C . VAL A 1 96 ? 0.466 -2.092 17.939 1.00 66.94 96 VAL A C 1
ATOM 766 O O . VAL A 1 96 ? -0.215 -1.105 17.703 1.00 66.94 96 VAL A O 1
ATOM 769 N N . SER A 1 97 ? -0.075 -3.309 18.018 1.00 68.75 97 SER A N 1
ATOM 770 C CA . SER A 1 97 ? -1.496 -3.635 17.843 1.00 68.75 97 SER A CA 1
ATOM 771 C C . SER A 1 97 ? -2.437 -2.967 18.842 1.00 68.75 97 SER A C 1
ATOM 773 O O . SER A 1 97 ? -3.647 -2.966 18.648 1.00 68.75 97 SER A O 1
ATOM 775 N N . LYS A 1 98 ? -1.908 -2.508 19.981 1.00 68.88 98 LYS A N 1
ATOM 776 C CA . LYS A 1 98 ? -2.707 -1.871 21.036 1.00 68.88 98 LYS A CA 1
ATOM 777 C C . LYS A 1 98 ? -2.935 -0.391 20.763 1.00 68.88 98 LYS A C 1
ATOM 779 O O . LYS A 1 98 ? -3.800 0.208 21.401 1.00 68.88 98 LYS A O 1
ATOM 784 N N . GLU A 1 99 ? -2.148 0.183 19.863 1.00 67.88 99 GLU A N 1
ATOM 785 C CA . GLU A 1 99 ? -2.310 1.562 19.452 1.00 67.88 99 GLU A CA 1
ATOM 786 C C . GLU A 1 99 ? -3.555 1.680 18.578 1.00 67.88 99 GLU A C 1
ATOM 788 O O . GLU A 1 99 ? -3.822 0.842 17.718 1.00 67.88 99 GLU A O 1
ATOM 793 N N . LYS A 1 100 ? -4.350 2.715 18.845 1.00 62.94 100 LYS A N 1
ATOM 794 C CA . LYS A 1 100 ? -5.626 2.946 18.155 1.00 62.94 100 LYS A CA 1
ATOM 795 C C . LYS A 1 100 ? -5.474 3.747 16.866 1.00 62.94 100 LYS A C 1
ATOM 797 O O . LYS A 1 100 ? -6.449 3.906 16.146 1.00 62.94 100 LYS A O 1
ATOM 802 N N . GLU A 1 101 ? -4.280 4.270 16.618 1.00 65.12 101 GLU A N 1
ATOM 803 C CA . GLU A 1 101 ? -3.974 5.156 15.502 1.00 65.12 101 GLU A CA 1
ATOM 804 C C . GLU A 1 101 ? -2.955 4.495 14.576 1.00 65.12 101 GLU A C 1
ATOM 806 O O . GLU A 1 101 ? -2.123 3.687 15.005 1.00 65.12 101 GLU A O 1
ATOM 811 N N . LEU A 1 102 ? -2.992 4.867 13.298 1.00 65.94 102 LEU A N 1
ATOM 812 C CA . LEU A 1 102 ? -1.957 4.502 12.345 1.00 65.94 102 LEU A CA 1
ATOM 813 C C . LEU A 1 102 ? -0.601 5.037 12.835 1.00 65.94 102 LEU A C 1
ATOM 815 O O . LEU A 1 102 ? -0.382 6.241 12.890 1.00 65.94 102 LEU A O 1
ATOM 819 N N . LEU A 1 103 ? 0.320 4.142 13.190 1.00 62.50 103 LEU A N 1
ATOM 820 C CA . LEU A 1 103 ? 1.631 4.523 13.739 1.00 62.50 103 LEU A CA 1
ATOM 821 C C . LEU A 1 103 ? 2.706 4.704 12.672 1.00 62.50 103 LEU A C 1
ATOM 823 O O . LEU A 1 103 ? 3.645 5.480 12.830 1.00 62.50 103 LEU A O 1
ATOM 827 N N . ALA A 1 104 ? 2.624 3.891 11.621 1.00 67.56 104 ALA A N 1
ATOM 828 C CA . ALA A 1 104 ? 3.640 3.802 10.592 1.00 67.56 104 ALA A CA 1
ATOM 829 C C . ALA A 1 104 ? 3.026 3.281 9.295 1.00 67.56 104 ALA A C 1
ATOM 831 O O . ALA A 1 104 ? 2.285 2.297 9.289 1.00 67.56 104 ALA A O 1
ATOM 832 N N . ILE A 1 105 ? 3.423 3.903 8.188 1.00 70.75 105 ILE A N 1
ATOM 833 C CA . ILE A 1 105 ? 3.208 3.380 6.841 1.00 70.75 105 ILE A CA 1
ATOM 834 C C . ILE A 1 105 ? 4.555 3.013 6.234 1.00 70.75 105 ILE A C 1
ATOM 836 O O . ILE A 1 105 ? 5.561 3.698 6.441 1.00 70.75 105 ILE A O 1
ATOM 840 N N . THR A 1 106 ? 4.581 1.921 5.4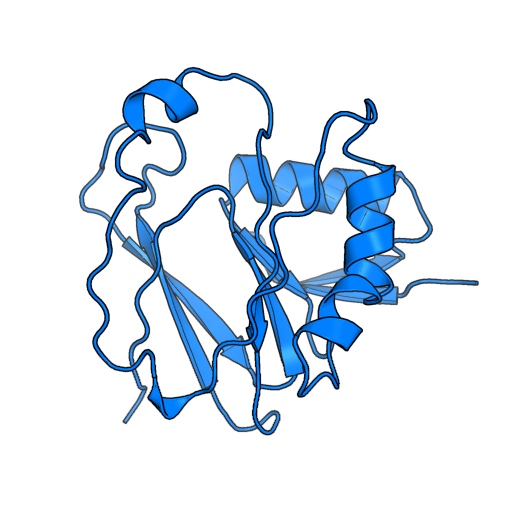79 1.00 76.25 106 THR A N 1
ATOM 841 C CA . THR A 1 106 ? 5.737 1.561 4.655 1.00 76.25 106 THR A CA 1
ATOM 842 C C . THR A 1 106 ? 5.335 1.692 3.198 1.00 76.25 106 THR A C 1
ATOM 844 O O . THR A 1 106 ? 4.288 1.197 2.819 1.00 76.25 106 THR A O 1
ATOM 847 N N . CYS A 1 107 ? 6.147 2.343 2.369 1.00 79.88 107 CYS A N 1
ATOM 848 C CA . CYS A 1 107 ? 5.842 2.518 0.946 1.00 79.88 107 CYS A CA 1
ATOM 849 C C . CYS A 1 107 ? 6.832 1.707 0.105 1.00 79.88 107 CYS A C 1
ATOM 851 O O . CYS A 1 107 ? 7.982 2.115 -0.087 1.00 79.88 107 CYS A O 1
ATOM 853 N N . TYR A 1 108 ? 6.393 0.560 -0.405 1.00 80.38 108 TYR A N 1
ATOM 854 C CA . TYR A 1 108 ? 7.172 -0.294 -1.292 1.00 80.38 108 TYR A CA 1
ATOM 855 C C . TYR A 1 108 ? 7.034 0.190 -2.732 1.00 80.38 108 TYR A C 1
ATOM 857 O O . TYR A 1 108 ? 5.957 0.138 -3.314 1.00 80.38 108 TYR A O 1
ATOM 865 N N . HIS A 1 109 ? 8.137 0.661 -3.306 1.00 83.12 109 HIS A N 1
ATOM 866 C CA . HIS A 1 109 ? 8.208 1.048 -4.712 1.00 83.12 109 HIS A CA 1
ATOM 867 C C . HIS A 1 109 ? 8.602 -0.188 -5.522 1.00 83.12 109 HIS A C 1
ATOM 869 O O . HIS A 1 109 ? 9.730 -0.672 -5.388 1.00 83.12 109 HIS A O 1
ATOM 875 N N . LEU A 1 110 ? 7.662 -0.744 -6.285 1.00 80.75 110 LEU A N 1
ATOM 876 C CA . LEU A 1 110 ? 7.827 -2.047 -6.918 1.00 80.75 110 LEU A CA 1
ATOM 877 C C . LEU A 1 110 ? 8.596 -1.905 -8.233 1.00 80.75 110 LEU A C 1
ATOM 879 O O . LEU A 1 110 ? 8.110 -1.332 -9.209 1.00 80.75 110 LEU A O 1
ATOM 883 N N . GLY A 1 111 ? 9.826 -2.419 -8.251 1.00 75.56 111 GLY A N 1
ATOM 884 C CA . GLY A 1 111 ? 10.691 -2.371 -9.427 1.00 75.56 111 GLY A CA 1
ATOM 885 C C . GLY A 1 111 ? 10.244 -3.309 -10.555 1.00 75.56 111 GLY A C 1
ATOM 886 O O . GLY A 1 111 ? 9.450 -4.230 -10.359 1.00 75.56 111 GLY A O 1
ATOM 887 N N . GLY A 1 112 ? 10.820 -3.103 -11.741 1.00 77.81 112 GLY A N 1
ATOM 888 C CA . GLY A 1 112 ? 10.555 -3.913 -12.934 1.00 77.81 112 GLY A CA 1
ATOM 889 C C . GLY A 1 112 ? 9.556 -3.277 -13.906 1.00 77.81 112 GLY A C 1
ATOM 890 O O . GLY A 1 112 ? 9.056 -2.176 -13.688 1.00 77.81 112 GLY A O 1
ATOM 891 N N . ALA A 1 113 ? 9.307 -3.966 -15.019 1.00 83.50 113 ALA A N 1
ATOM 892 C CA . ALA A 1 113 ? 8.308 -3.562 -16.008 1.00 83.50 113 ALA A CA 1
ATOM 893 C C . ALA A 1 113 ? 6.878 -3.850 -15.514 1.00 83.50 113 ALA A C 1
ATOM 895 O O . ALA A 1 113 ? 6.687 -4.703 -14.655 1.00 83.50 113 ALA A O 1
ATOM 896 N N . GLU A 1 114 ? 5.862 -3.220 -16.109 1.00 85.12 114 GLU A N 1
ATOM 897 C CA . GLU A 1 114 ? 4.438 -3.439 -15.768 1.00 85.12 114 GLU A CA 1
ATOM 898 C C . GLU A 1 114 ? 3.969 -4.902 -15.952 1.00 85.12 114 GLU A C 1
ATOM 900 O O . GLU A 1 114 ? 2.986 -5.351 -15.357 1.00 85.12 114 GLU A O 1
ATOM 905 N N . SER A 1 115 ? 4.680 -5.680 -16.772 1.00 83.88 115 SER A N 1
ATOM 906 C CA . SER A 1 115 ? 4.441 -7.117 -16.932 1.00 83.88 115 SER A CA 1
ATOM 907 C C . SER A 1 115 ? 4.922 -7.951 -15.742 1.00 83.88 115 SER A C 1
ATOM 909 O O . SER A 1 115 ? 4.481 -9.087 -15.588 1.00 83.88 115 SER A O 1
ATOM 911 N N . VAL A 1 116 ? 5.829 -7.416 -14.919 1.00 82.06 116 VAL A N 1
ATOM 912 C CA . VAL A 1 116 ? 6.327 -8.081 -13.713 1.00 82.06 116 VAL A CA 1
ATOM 913 C C . VAL A 1 116 ? 5.233 -8.033 -12.662 1.00 82.06 116 VAL A C 1
ATOM 915 O O . VAL A 1 116 ? 4.775 -6.952 -12.295 1.00 82.06 116 VAL A O 1
ATOM 918 N N . LYS A 1 117 ? 4.821 -9.202 -12.176 1.00 83.06 117 LYS A N 1
ATOM 919 C CA . LYS A 1 117 ? 3.838 -9.309 -11.104 1.00 83.06 117 LYS A CA 1
ATOM 920 C C . LYS A 1 117 ? 4.525 -9.381 -9.752 1.00 83.06 117 LYS A C 1
ATOM 922 O O . LYS A 1 117 ? 5.538 -10.052 -9.577 1.00 83.06 117 LYS A O 1
ATOM 927 N N . TRP A 1 118 ? 3.914 -8.711 -8.796 1.00 79.44 118 T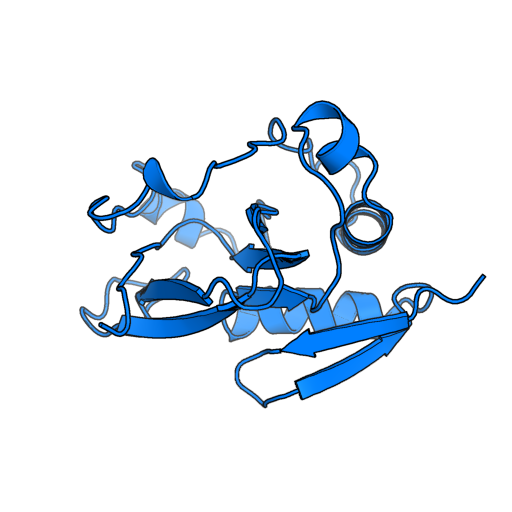RP A N 1
ATOM 928 C CA . TRP A 1 118 ? 4.243 -8.765 -7.390 1.00 79.44 118 TRP A CA 1
ATOM 929 C C . TRP A 1 118 ? 3.016 -9.290 -6.665 1.00 79.44 118 TRP A C 1
ATOM 931 O O . TRP A 1 118 ? 1.910 -8.809 -6.883 1.00 79.44 118 TRP A O 1
ATOM 941 N N . PHE A 1 119 ? 3.206 -10.275 -5.805 1.00 80.38 119 PHE A N 1
ATOM 942 C CA . PHE A 1 119 ? 2.133 -10.804 -4.978 1.00 80.38 119 PHE A CA 1
ATOM 943 C C . PHE A 1 119 ? 2.482 -10.543 -3.525 1.00 80.38 119 PHE A C 1
ATOM 945 O O . PHE A 1 119 ? 3.651 -10.632 -3.162 1.00 80.38 119 PHE A O 1
ATOM 952 N N . TRP A 1 120 ? 1.487 -10.196 -2.722 1.00 75.94 120 TRP A N 1
ATOM 953 C CA . TRP A 1 120 ? 1.657 -9.852 -1.323 1.00 75.94 120 TRP A CA 1
ATOM 954 C C . TRP A 1 120 ? 0.687 -10.653 -0.472 1.00 75.94 120 TRP A C 1
ATOM 956 O O . TRP A 1 120 ? -0.500 -10.358 -0.438 1.00 75.94 120 TRP A O 1
ATOM 966 N N . GLU A 1 121 ? 1.180 -11.689 0.194 1.00 76.81 121 GLU A N 1
ATOM 967 C CA . GLU A 1 121 ? 0.401 -12.418 1.192 1.00 76.81 121 GLU A CA 1
ATOM 968 C C . GLU A 1 121 ? 0.500 -11.709 2.543 1.00 76.81 121 GLU A C 1
ATOM 970 O O . GLU A 1 121 ? 1.608 -11.431 3.013 1.00 76.81 121 GLU A O 1
ATOM 975 N N . TYR A 1 122 ? -0.639 -11.430 3.163 1.00 75.00 122 TYR A N 1
ATOM 976 C CA . TYR A 1 122 ? -0.721 -10.817 4.485 1.00 75.00 122 TYR A CA 1
ATOM 977 C C . TYR A 1 122 ? -1.753 -11.543 5.355 1.00 75.00 122 TYR A C 1
ATOM 979 O O . TYR A 1 122 ? -2.676 -12.162 4.828 1.00 75.00 122 TYR A O 1
ATOM 987 N N . ASP A 1 123 ? -1.571 -11.498 6.677 1.00 77.00 123 ASP A N 1
ATOM 988 C CA . ASP A 1 123 ? -2.495 -12.095 7.648 1.00 77.00 123 ASP A CA 1
ATOM 989 C C . ASP A 1 123 ? -3.717 -11.184 7.831 1.00 77.00 123 ASP A C 1
ATOM 991 O O . ASP A 1 123 ? -3.578 -9.983 8.081 1.00 77.00 123 ASP A O 1
ATOM 995 N N . THR A 1 124 ? -4.919 -11.747 7.708 1.00 80.12 124 THR A N 1
ATOM 996 C CA . THR A 1 124 ? -6.180 -10.985 7.773 1.00 80.12 124 THR A CA 1
ATOM 997 C C . THR A 1 124 ? -6.524 -10.517 9.183 1.00 80.12 124 THR A C 1
ATOM 999 O O . THR A 1 124 ? -7.423 -9.698 9.358 1.00 80.12 124 THR A O 1
ATOM 1002 N N . GLY A 1 125 ? -5.790 -10.985 10.194 1.00 76.06 125 GLY A N 1
ATOM 1003 C CA . GLY A 1 125 ? -5.848 -10.448 11.542 1.00 76.06 125 GLY A CA 1
ATOM 1004 C C . GLY A 1 125 ? -5.368 -9.003 11.633 1.00 76.06 125 GLY A C 1
ATOM 1005 O O . GLY A 1 125 ? -5.701 -8.351 12.616 1.00 76.06 125 GLY A O 1
ATOM 1006 N N . LEU A 1 126 ? -4.645 -8.473 10.633 1.00 76.56 126 LEU A N 1
ATOM 1007 C CA . LEU A 1 126 ? -4.158 -7.087 10.577 1.00 76.56 126 LEU A CA 1
ATOM 1008 C C . LEU A 1 126 ? -3.418 -6.678 11.869 1.00 76.56 126 LEU A C 1
ATOM 1010 O O . LEU A 1 126 ? -2.479 -7.347 12.313 1.00 76.56 126 LEU A O 1
ATOM 1014 N N . SER A 1 127 ? -3.853 -5.578 12.491 1.00 68.81 127 SER A N 1
ATOM 1015 C CA . SER A 1 127 ? -3.406 -5.133 13.809 1.00 68.81 127 SER A CA 1
ATOM 1016 C C . SER A 1 127 ? -3.936 -6.017 14.942 1.00 68.81 127 SER A C 1
ATOM 1018 O O . SER A 1 127 ? -3.415 -5.956 16.041 1.00 68.81 127 SER A O 1
ATOM 1020 N N . GLY A 1 128 ? -4.929 -6.869 14.717 1.00 72.44 128 GLY A N 1
ATOM 1021 C CA . GLY A 1 128 ? -5.467 -7.816 15.688 1.00 72.44 128 GLY A CA 1
ATOM 1022 C C . GLY A 1 128 ? -4.634 -9.097 15.879 1.00 72.44 128 GLY A C 1
ATOM 1023 O O . GLY A 1 128 ? -3.516 -9.240 15.362 1.00 72.44 128 GLY A O 1
ATOM 1024 N N . PRO A 1 129 ? -5.157 -10.047 16.680 1.00 73.88 129 PRO A N 1
ATOM 1025 C CA . PRO A 1 129 ? -4.567 -11.373 16.842 1.00 73.88 129 PRO A CA 1
ATOM 1026 C C . PRO A 1 129 ? -4.389 -12.092 15.502 1.00 73.88 129 PRO A C 1
ATOM 1028 O O . PRO A 1 129 ? -5.161 -11.884 14.575 1.00 73.88 129 PRO A O 1
ATOM 1031 N N . GLU A 1 130 ? -3.375 -12.949 15.421 1.00 74.38 130 GLU A N 1
ATOM 1032 C CA . GLU A 1 130 ? -3.150 -13.819 14.263 1.00 74.38 130 GLU A CA 1
ATOM 1033 C C . GLU A 1 130 ? -4.348 -14.741 14.042 1.00 74.38 130 GLU A C 1
ATOM 1035 O O . GLU A 1 130 ? -4.795 -15.421 14.971 1.00 74.38 130 GLU A O 1
ATOM 1040 N N . THR A 1 131 ? -4.874 -14.730 12.819 1.00 75.75 131 THR A N 1
ATOM 1041 C CA . THR A 1 131 ? -6.033 -15.539 12.420 1.00 75.75 131 THR A CA 1
ATOM 1042 C C . THR A 1 131 ? -5.599 -16.850 11.770 1.00 75.75 131 THR A C 1
ATOM 1044 O O . THR A 1 131 ? -6.394 -17.784 11.709 1.00 75.75 131 THR A O 1
ATOM 1047 N N . ASN A 1 132 ? -4.336 -16.950 11.328 1.00 74.50 132 ASN A N 1
ATOM 1048 C CA . ASN A 1 132 ? -3.834 -17.987 10.413 1.00 74.50 132 ASN A CA 1
ATOM 1049 C C . ASN A 1 132 ? -4.542 -17.983 9.045 1.00 74.50 132 ASN A C 1
ATOM 1051 O O . ASN A 1 132 ? -4.367 -18.912 8.255 1.00 74.50 132 ASN A O 1
ATOM 1055 N N . GLU A 1 133 ? -5.330 -16.949 8.761 1.00 82.25 133 GLU A N 1
ATOM 1056 C CA . GLU A 1 133 ? -5.942 -16.714 7.464 1.00 82.25 133 GLU A CA 1
ATOM 1057 C C . GLU A 1 133 ? -5.129 -15.661 6.727 1.00 82.25 133 GLU A C 1
ATOM 1059 O O . GLU A 1 133 ? -4.747 -14.632 7.290 1.00 82.25 133 GLU A O 1
ATOM 1064 N N . THR A 1 134 ? -4.869 -15.913 5.449 1.00 80.00 134 THR A N 1
ATOM 1065 C CA . THR A 1 134 ? -4.083 -15.010 4.623 1.00 80.00 134 THR A CA 1
ATOM 1066 C C . THR A 1 134 ? -4.850 -14.560 3.393 1.00 80.00 134 THR A C 1
ATOM 1068 O O . THR A 1 134 ? -5.672 -15.287 2.834 1.00 80.00 134 THR A O 1
ATOM 1071 N N . GLN A 1 135 ? -4.557 -13.342 2.949 1.00 82.44 135 GLN A N 1
ATOM 1072 C CA . GLN A 1 135 ? -5.029 -12.801 1.683 1.00 82.44 135 GLN A CA 1
ATOM 1073 C C . GLN A 1 135 ? -3.839 -12.443 0.801 1.00 82.44 135 GLN A C 1
ATOM 1075 O O . GLN A 1 135 ? -2.814 -11.973 1.287 1.00 82.44 135 GLN A O 1
ATOM 1080 N N . VAL A 1 136 ? -3.986 -12.660 -0.509 1.00 82.81 136 VAL A N 1
ATOM 1081 C CA . VAL A 1 136 ? -2.985 -12.293 -1.515 1.00 82.81 136 VAL A CA 1
ATOM 1082 C C . VAL A 1 136 ? -3.431 -11.035 -2.256 1.00 82.81 136 VAL A C 1
ATOM 1084 O O . VAL A 1 136 ? -4.514 -11.001 -2.838 1.00 82.81 136 VAL A O 1
ATOM 1087 N N . VAL A 1 137 ? -2.572 -10.020 -2.277 1.00 85.31 137 VAL A N 1
ATOM 1088 C CA . VAL A 1 137 ? -2.704 -8.805 -3.090 1.00 85.31 137 VAL A CA 1
ATOM 1089 C C . VAL A 1 137 ? -1.818 -8.939 -4.320 1.00 85.31 137 VAL A C 1
ATOM 1091 O O . VAL A 1 137 ? -0.628 -9.204 -4.187 1.00 85.31 137 VAL A O 1
ATOM 1094 N N . GLU A 1 138 ? -2.363 -8.741 -5.518 1.00 87.50 138 GLU A N 1
ATOM 1095 C CA . GLU A 1 138 ? -1.559 -8.610 -6.742 1.00 87.50 138 GLU A CA 1
ATOM 1096 C C . GLU A 1 138 ? -1.246 -7.129 -7.006 1.00 87.50 138 GLU A C 1
ATOM 1098 O O . GLU A 1 138 ? -2.128 -6.271 -6.958 1.00 87.50 138 GLU A O 1
ATOM 1103 N N . ALA A 1 139 ? 0.008 -6.846 -7.339 1.00 87.94 139 ALA A N 1
ATOM 1104 C CA . ALA A 1 139 ? 0.508 -5.572 -7.832 1.00 87.94 139 ALA A CA 1
ATOM 1105 C C . ALA A 1 139 ? 1.473 -5.814 -9.006 1.00 87.94 139 ALA A C 1
ATOM 1107 O O . ALA A 1 139 ? 1.817 -6.953 -9.336 1.00 87.94 139 ALA A O 1
ATOM 1108 N N . ARG A 1 140 ? 1.907 -4.748 -9.673 1.00 88.06 140 ARG A N 1
ATOM 1109 C CA . ARG A 1 140 ? 2.788 -4.811 -10.846 1.00 88.06 140 ARG A CA 1
ATOM 1110 C C . ARG A 1 140 ? 4.046 -3.981 -10.653 1.00 88.06 140 ARG A C 1
ATOM 1112 O O . ARG A 1 140 ? 4.116 -3.117 -9.783 1.00 88.06 140 ARG A O 1
ATOM 1119 N N . GLY A 1 141 ? 5.064 -4.245 -11.469 1.00 84.44 141 GLY A N 1
ATOM 1120 C CA . GLY A 1 141 ? 6.182 -3.316 -11.597 1.00 84.44 141 GLY A CA 1
ATOM 1121 C C . GLY A 1 141 ? 5.652 -1.924 -11.951 1.00 84.44 141 GLY A C 1
ATOM 1122 O O . GLY A 1 141 ? 4.701 -1.811 -12.723 1.00 84.44 141 GLY A O 1
ATOM 1123 N N . GLN A 1 142 ? 6.266 -0.888 -11.379 1.00 87.25 142 GLN A N 1
ATOM 1124 C CA . GLN A 1 142 ? 5.818 0.513 -11.396 1.00 87.25 142 GLN A CA 1
ATOM 1125 C C . GLN A 1 142 ? 4.661 0.858 -10.446 1.00 87.25 142 GLN A C 1
ATOM 1127 O O . GLN A 1 142 ? 4.325 2.038 -10.307 1.00 87.25 142 GLN A O 1
ATOM 1132 N N . ASP A 1 143 ? 4.076 -0.111 -9.742 1.00 90.38 143 ASP A N 1
ATOM 1133 C CA . ASP A 1 143 ? 3.116 0.182 -8.678 1.00 90.38 143 ASP A CA 1
ATOM 1134 C C . ASP A 1 143 ? 3.835 0.545 -7.369 1.00 90.38 143 ASP A C 1
ATOM 1136 O O . ASP A 1 143 ? 4.996 0.199 -7.127 1.00 90.38 143 ASP A O 1
ATOM 1140 N N . MET A 1 144 ? 3.129 1.252 -6.490 1.00 88.75 144 MET A N 1
ATOM 1141 C CA . MET A 1 144 ? 3.554 1.469 -5.111 1.00 88.75 144 MET A CA 1
ATOM 1142 C C . MET A 1 144 ? 2.595 0.740 -4.175 1.00 88.75 144 MET A C 1
ATOM 1144 O O . MET A 1 144 ? 1.406 1.045 -4.145 1.00 88.75 144 MET A O 1
ATOM 1148 N N . TYR A 1 145 ? 3.113 -0.205 -3.399 1.00 87.06 145 TYR A N 1
ATOM 1149 C CA . TYR A 1 145 ? 2.346 -0.935 -2.397 1.00 87.06 145 TYR A CA 1
ATOM 1150 C C . TYR A 1 145 ? 2.559 -0.323 -1.014 1.00 87.06 145 TYR A C 1
ATOM 1152 O O . TYR A 1 145 ? 3.698 -0.100 -0.594 1.00 87.06 145 TYR A O 1
ATOM 1160 N N . VAL A 1 146 ? 1.471 -0.045 -0.303 1.00 85.94 146 VAL A N 1
ATOM 1161 C CA . VAL A 1 146 ? 1.505 0.558 1.030 1.00 85.94 146 VAL A CA 1
ATOM 1162 C C . VAL A 1 146 ? 0.721 -0.332 1.990 1.00 85.94 146 VAL A C 1
ATOM 1164 O O . VAL A 1 146 ? -0.503 -0.285 1.960 1.00 85.94 146 VAL A O 1
ATOM 1167 N N . PRO A 1 147 ? 1.382 -1.153 2.823 1.00 80.31 147 PRO A N 1
ATOM 1168 C CA . PRO A 1 147 ? 0.725 -1.874 3.902 1.00 80.31 147 PRO A CA 1
ATOM 1169 C C . PRO A 1 147 ? 0.760 -1.087 5.216 1.00 80.31 147 PRO A C 1
ATOM 1171 O O . PRO A 1 147 ? 1.696 -0.319 5.485 1.00 80.31 147 PRO A O 1
ATOM 1174 N N . THR A 1 148 ? -0.201 -1.370 6.089 1.00 74.31 148 THR A N 1
ATOM 1175 C CA . THR A 1 148 ? -0.059 -1.134 7.522 1.00 74.31 148 THR A CA 1
ATOM 1176 C C . THR A 1 148 ? 0.740 -2.285 8.127 1.00 74.31 148 THR A C 1
ATOM 1178 O O . THR A 1 148 ? 0.521 -3.454 7.846 1.00 74.31 148 THR A O 1
ATOM 1181 N N . MET A 1 149 ? 1.785 -1.919 8.866 1.00 60.56 149 MET A N 1
ATOM 1182 C CA . MET A 1 149 ? 2.623 -2.769 9.725 1.00 60.56 149 MET A CA 1
ATOM 1183 C C . MET A 1 149 ? 2.640 -4.294 9.456 1.00 60.56 149 MET A C 1
ATOM 1185 O O . MET A 1 149 ? 2.022 -5.077 10.158 1.00 60.56 149 MET A O 1
ATOM 1189 N N . ILE A 1 150 ? 3.497 -4.654 8.491 1.00 49.53 150 ILE A N 1
ATOM 1190 C CA . ILE A 1 150 ? 4.173 -5.935 8.181 1.00 49.53 150 ILE A CA 1
ATOM 1191 C C . ILE A 1 150 ? 3.375 -7.238 8.307 1.00 49.53 150 ILE A C 1
ATOM 1193 O O . ILE A 1 150 ? 3.475 -7.927 9.324 1.00 49.53 150 ILE A O 1
ATOM 1197 N N . HIS A 1 151 ? 2.892 -7.698 7.147 1.00 47.44 151 HIS A N 1
ATOM 1198 C CA . HIS A 1 151 ? 2.869 -9.111 6.750 1.00 47.44 151 HIS A CA 1
ATOM 1199 C C . HIS A 1 151 ? 3.066 -9.190 5.232 1.00 47.44 151 HIS A C 1
ATOM 1201 O O . HIS A 1 151 ? 2.404 -8.470 4.484 1.00 47.44 151 HIS A O 1
ATOM 1207 N N . CYS A 1 152 ? 4.036 -9.981 4.767 1.00 39.06 152 CYS A N 1
ATOM 1208 C CA . CYS A 1 152 ? 4.398 -10.018 3.350 1.00 39.06 152 CYS A CA 1
ATOM 1209 C C . CYS A 1 152 ? 4.900 -11.408 2.935 1.00 39.06 152 CYS A C 1
ATOM 1211 O O . CYS A 1 152 ? 5.906 -11.867 3.476 1.00 39.06 152 CYS A O 1
ATOM 1213 N N . ARG A 1 153 ? 4.298 -12.020 1.911 1.00 42.75 153 ARG A N 1
ATOM 1214 C CA . ARG A 1 153 ? 4.928 -13.065 1.075 1.00 42.75 153 ARG A CA 1
ATOM 1215 C C . ARG A 1 153 ? 4.797 -12.714 -0.395 1.00 42.75 153 ARG A C 1
ATOM 1217 O O . ARG A 1 153 ? 3.753 -12.225 -0.803 1.00 42.75 153 ARG A O 1
ATOM 1224 N N . PHE A 1 154 ? 5.784 -13.120 -1.184 1.00 45.72 154 PHE A N 1
ATOM 1225 C CA . PHE A 1 154 ? 5.723 -13.142 -2.641 1.00 45.72 154 PHE A CA 1
ATOM 1226 C C . PHE A 1 154 ? 5.495 -14.568 -3.132 1.00 45.72 154 PHE A C 1
ATOM 1228 O O . PHE A 1 154 ? 6.209 -15.493 -2.738 1.00 45.72 154 PHE A O 1
ATOM 1235 N N . ARG A 1 155 ? 4.499 -14.757 -3.992 1.00 36.72 155 ARG A N 1
ATOM 1236 C CA . ARG A 1 155 ? 4.252 -16.013 -4.701 1.00 36.72 155 ARG A CA 1
ATOM 1237 C C . ARG A 1 155 ? 4.343 -15.722 -6.186 1.00 36.72 155 ARG A C 1
ATOM 1239 O O . ARG A 1 155 ? 3.747 -14.753 -6.609 1.00 36.72 155 ARG A O 1
ATOM 1246 N N . ASP A 1 156 ? 5.065 -16.514 -6.965 1.00 37.56 156 ASP A N 1
ATOM 1247 C CA . ASP A 1 156 ? 4.969 -16.401 -8.421 1.00 37.56 156 ASP A CA 1
ATOM 1248 C C . ASP A 1 156 ? 3.719 -17.146 -8.912 1.00 37.56 156 ASP A C 1
ATOM 1250 O O . ASP A 1 156 ? 3.366 -18.204 -8.377 1.00 37.56 156 ASP A O 1
ATOM 1254 N N . SER A 1 157 ? 3.063 -16.594 -9.930 1.00 38.53 157 SER A N 1
ATOM 1255 C CA . SER A 1 157 ? 2.164 -17.353 -10.793 1.00 38.53 157 SER A CA 1
ATOM 1256 C C . SER A 1 157 ? 3.008 -17.885 -11.947 1.00 38.53 157 SER A C 1
ATOM 1258 O O . SER A 1 157 ? 3.035 -17.272 -13.016 1.00 38.53 157 SER A O 1
ATOM 1260 N N . SER A 1 158 ? 3.739 -18.971 -11.676 1.00 40.44 158 SER A N 1
ATOM 1261 C CA . SER A 1 158 ? 4.310 -19.831 -12.719 1.00 40.44 158 SER A CA 1
ATOM 1262 C C . SER A 1 158 ? 3.207 -20.378 -13.617 1.00 40.44 158 SER A C 1
ATOM 1264 O O . SER A 1 158 ? 2.154 -20.767 -13.057 1.00 40.44 158 SER A O 1
#

Sequence (158 aa):
MSLEVQTVKSSGRVSLDLSLEISRKDVLEALESDGWVVFQRATDINSSERARLNKYVAAILQSARDGKFEPSRPRHWPYPSLINAPILRIPNWKSVSKEKELLAITCYHLGGAESVKWFWEYDTGLSGPETNETQVVEARGQDMYVPTMIHCRFRDSS

InterPro domains:
  IPR007110 Immunoglobulin-like domain [PS50835] (80-158)

Radius of gyration: 14.93 Å; chains: 1; bounding box: 30×40×38 Å